Protein AF-A0A2X1PSD1-F1 (afdb_monomer_lite)

Structure (mmCIF, N/CA/C/O backbone):
data_AF-A0A2X1PSD1-F1
#
_entry.id   AF-A0A2X1PSD1-F1
#
loop_
_atom_site.group_PDB
_atom_site.id
_atom_site.type_symbol
_atom_site.label_atom_id
_atom_site.label_alt_id
_atom_site.label_comp_id
_atom_site.label_asym_id
_atom_site.label_entity_id
_atom_site.label_seq_id
_atom_site.pdbx_PDB_ins_code
_atom_site.Cartn_x
_atom_site.Cartn_y
_atom_site.Cartn_z
_atom_site.occupancy
_atom_site.B_iso_or_equiv
_atom_site.auth_seq_id
_atom_site.auth_comp_id
_atom_site.auth_asym_id
_atom_site.auth_atom_id
_atom_site.pdbx_PDB_model_num
ATOM 1 N N . MET A 1 1 ? -0.891 -7.515 -21.976 1.00 60.12 1 MET A N 1
ATOM 2 C CA . MET A 1 1 ? -0.751 -7.200 -23.421 1.00 60.12 1 MET A CA 1
ATOM 3 C C . MET A 1 1 ? -1.057 -5.745 -23.798 1.00 60.12 1 MET A C 1
ATOM 5 O O . MET A 1 1 ? -0.267 -5.164 -24.526 1.00 60.12 1 MET A O 1
ATOM 9 N N . ARG A 1 2 ? -2.145 -5.111 -23.322 1.00 75.88 2 ARG A N 1
ATOM 10 C CA . ARG A 1 2 ? -2.504 -3.728 -23.727 1.00 75.88 2 ARG A CA 1
ATOM 11 C C . ARG A 1 2 ? -1.494 -2.645 -23.308 1.00 75.88 2 ARG A C 1
ATOM 13 O O . ARG A 1 2 ? -1.239 -1.731 -24.077 1.00 75.88 2 ARG A O 1
ATOM 20 N N . GLN A 1 3 ? -0.916 -2.750 -22.111 1.00 70.62 3 GLN A N 1
ATOM 21 C CA . GLN A 1 3 ? 0.026 -1.745 -21.600 1.00 70.62 3 GLN A CA 1
ATOM 22 C C . GLN A 1 3 ? 1.354 -1.734 -22.363 1.00 70.62 3 GLN A C 1
ATOM 24 O O . GLN A 1 3 ? 1.811 -0.663 -22.740 1.00 70.62 3 GLN A O 1
ATOM 29 N N . LEU A 1 4 ? 1.907 -2.912 -22.675 1.00 76.81 4 LEU A N 1
ATOM 30 C CA . LEU A 1 4 ? 3.112 -3.026 -23.500 1.00 76.81 4 LEU A CA 1
ATOM 31 C C . LEU A 1 4 ? 2.896 -2.411 -24.887 1.00 76.81 4 LEU A C 1
ATOM 33 O O . LEU A 1 4 ? 3.707 -1.615 -25.343 1.00 76.81 4 LEU A O 1
ATOM 37 N N . LYS A 1 5 ? 1.756 -2.724 -25.518 1.00 81.06 5 LYS A N 1
ATOM 38 C CA . LYS A 1 5 ? 1.367 -2.129 -26.800 1.00 81.06 5 LYS A CA 1
ATOM 39 C C . LYS A 1 5 ? 1.370 -0.599 -26.703 1.00 81.06 5 LYS A C 1
ATOM 41 O O . LYS A 1 5 ? 2.030 0.054 -27.498 1.00 81.06 5 LYS A O 1
ATOM 46 N N . ASN A 1 6 ? 0.707 -0.032 -25.696 1.00 81.75 6 ASN A N 1
ATOM 47 C CA . ASN A 1 6 ? 0.626 1.420 -25.521 1.00 81.75 6 ASN A CA 1
ATOM 48 C C . ASN A 1 6 ? 1.986 2.079 -25.229 1.00 81.75 6 ASN A C 1
ATOM 50 O O . ASN A 1 6 ? 2.234 3.165 -25.743 1.00 81.75 6 ASN A O 1
ATOM 54 N N . ALA A 1 7 ? 2.861 1.433 -24.451 1.00 81.88 7 ALA A N 1
ATOM 55 C CA . ALA A 1 7 ? 4.213 1.929 -24.186 1.00 81.88 7 ALA A CA 1
ATOM 56 C C . ALA A 1 7 ? 5.049 1.993 -25.476 1.00 81.88 7 ALA A C 1
ATOM 58 O O . ALA A 1 7 ? 5.660 3.01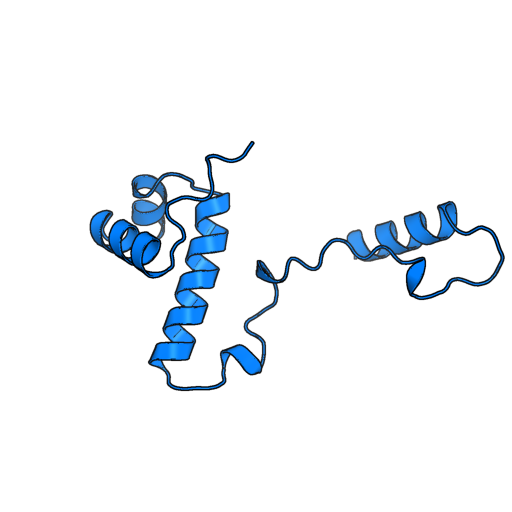8 -25.760 1.00 81.88 7 ALA A O 1
ATOM 59 N N . ILE A 1 8 ? 4.990 0.942 -26.302 1.00 84.38 8 ILE A N 1
ATOM 60 C CA . ILE A 1 8 ? 5.689 0.888 -27.595 1.00 84.38 8 ILE A CA 1
ATOM 61 C C . ILE A 1 8 ? 5.130 1.931 -28.572 1.00 84.38 8 ILE A C 1
ATOM 63 O O . ILE A 1 8 ? 5.903 2.637 -29.212 1.00 84.38 8 ILE A O 1
ATOM 67 N N . TYR A 1 9 ? 3.802 2.078 -28.669 1.00 85.69 9 TYR A N 1
ATOM 68 C CA . TYR A 1 9 ? 3.199 3.108 -29.526 1.00 85.69 9 TYR A CA 1
ATOM 69 C C . TYR A 1 9 ? 3.620 4.515 -29.113 1.00 85.69 9 TYR A C 1
ATOM 71 O O . TYR A 1 9 ? 3.946 5.323 -29.975 1.00 85.69 9 TYR A O 1
ATOM 79 N N . ARG A 1 10 ? 3.635 4.801 -27.808 1.00 82.31 10 ARG A N 1
ATOM 80 C CA . ARG A 1 10 ? 4.033 6.112 -27.295 1.00 82.31 10 ARG A CA 1
ATOM 81 C C . ARG A 1 10 ? 5.494 6.415 -27.621 1.00 82.31 10 ARG A C 1
ATOM 83 O O . ARG A 1 10 ? 5.779 7.502 -28.114 1.00 82.31 10 ARG A O 1
ATOM 90 N N . ALA A 1 11 ? 6.372 5.433 -27.425 1.00 84.06 11 ALA A N 1
ATOM 91 C CA . ALA A 1 11 ? 7.785 5.551 -27.755 1.00 84.06 11 ALA A CA 1
ATOM 92 C C . ALA A 1 11 ? 7.997 5.797 -29.260 1.00 84.06 11 ALA A C 1
ATOM 94 O O . ALA A 1 11 ? 8.720 6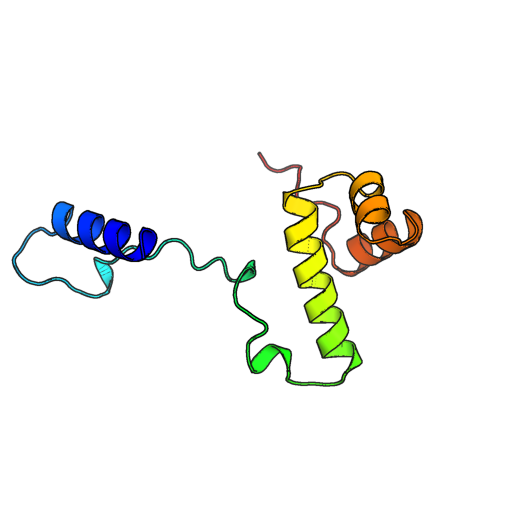.710 -29.628 1.00 84.06 11 ALA A O 1
ATOM 95 N N . LEU A 1 12 ? 7.277 5.079 -30.134 1.00 83.75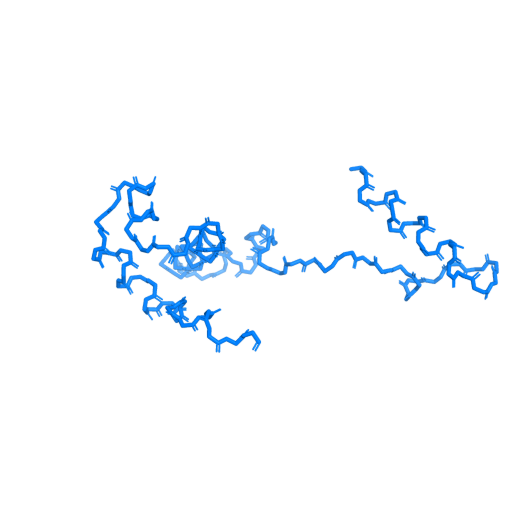 12 LEU A N 1
ATOM 96 C CA . LEU A 1 12 ? 7.316 5.289 -31.590 1.00 83.75 12 LEU A CA 1
ATOM 97 C C . LEU A 1 12 ? 6.817 6.676 -32.020 1.00 83.75 12 LEU A C 1
ATOM 99 O O . LEU A 1 12 ? 7.371 7.259 -32.942 1.00 83.75 12 LEU A O 1
ATOM 103 N N . THR A 1 13 ? 5.777 7.215 -31.377 1.00 83.94 13 THR A N 1
ATOM 104 C CA . THR A 1 13 ? 5.241 8.548 -31.722 1.00 83.94 13 THR A CA 1
ATOM 105 C C . THR A 1 13 ? 6.110 9.710 -31.248 1.00 83.94 13 THR A C 1
ATOM 107 O O . THR A 1 13 ? 5.953 10.816 -31.751 1.00 83.94 13 THR A O 1
ATOM 110 N N . GLN A 1 14 ? 6.971 9.477 -30.256 1.00 80.81 14 GLN A N 1
ATOM 111 C CA . GLN A 1 14 ? 7.859 10.486 -29.668 1.00 80.81 14 GLN A CA 1
ATOM 112 C C . GLN A 1 14 ? 9.309 10.332 -30.145 1.00 80.81 14 GLN A C 1
ATOM 114 O O . GLN A 1 14 ? 10.177 11.079 -29.700 1.00 80.81 14 GLN A O 1
ATOM 119 N N . LEU A 1 15 ? 9.576 9.354 -31.014 1.00 84.31 15 LEU A N 1
ATOM 120 C CA . LEU A 1 15 ? 10.909 9.076 -31.514 1.00 84.31 15 LEU A CA 1
ATOM 121 C C . LEU A 1 15 ? 11.269 10.041 -32.645 1.00 84.31 15 LEU A C 1
ATOM 123 O O . LEU A 1 15 ? 10.739 9.939 -33.750 1.00 84.31 15 LEU A O 1
ATOM 127 N N . ASP A 1 16 ? 12.237 10.916 -32.389 1.00 73.56 16 ASP A N 1
ATOM 128 C CA . ASP A 1 16 ? 12.899 11.696 -33.432 1.00 73.56 16 ASP A CA 1
ATOM 129 C C . ASP A 1 16 ? 14.092 10.898 -33.981 1.00 73.56 16 ASP A C 1
ATOM 131 O O . ASP A 1 16 ? 15.220 11.003 -33.496 1.00 73.56 16 ASP A O 1
ATOM 135 N N . GLY A 1 17 ? 13.834 10.046 -34.978 1.00 79.25 17 GLY A N 1
ATOM 136 C CA . GLY A 1 17 ? 14.857 9.232 -35.639 1.00 79.25 17 GLY A CA 1
ATOM 137 C C . GLY A 1 17 ? 14.379 7.830 -36.017 1.00 79.25 17 GLY A C 1
ATOM 138 O O . GLY A 1 17 ? 13.191 7.525 -35.971 1.00 79.25 17 GLY A O 1
ATOM 139 N N . TYR A 1 18 ? 15.322 6.970 -36.406 1.00 79.81 18 TYR A N 1
ATOM 140 C CA . TYR A 1 18 ? 15.042 5.596 -36.852 1.00 79.81 18 TYR A CA 1
ATOM 141 C C . TYR A 1 18 ? 15.435 4.520 -35.830 1.00 79.81 18 TYR A C 1
ATOM 143 O O . TYR A 1 18 ? 15.136 3.346 -36.036 1.00 79.81 18 TYR A O 1
ATOM 151 N N . GLU A 1 19 ? 16.087 4.902 -34.729 1.00 84.31 19 GLU A N 1
ATOM 152 C CA . GLU A 1 19 ? 16.564 3.973 -33.702 1.00 84.31 19 GLU A CA 1
ATOM 153 C C . GLU A 1 19 ? 15.857 4.209 -32.374 1.00 84.31 19 GLU A C 1
ATOM 155 O O . GLU A 1 19 ? 16.004 5.262 -31.763 1.00 84.31 19 GLU A O 1
ATOM 160 N N . LEU A 1 20 ? 15.124 3.200 -31.906 1.00 83.31 20 LEU A N 1
ATOM 161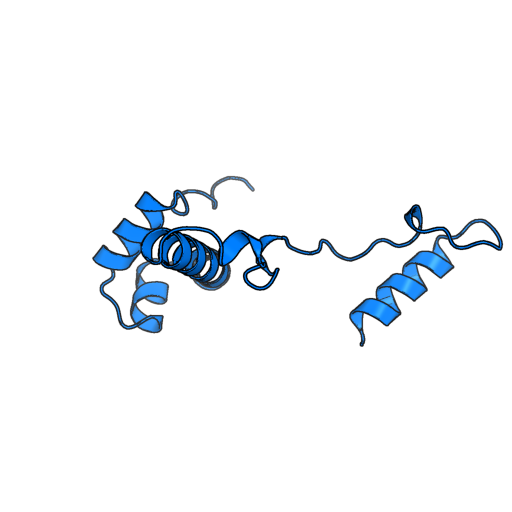 C CA . LEU A 1 20 ? 14.471 3.211 -30.604 1.00 83.31 20 LEU A CA 1
ATOM 162 C C . LEU A 1 20 ? 15.475 2.814 -29.514 1.00 83.31 20 LEU A C 1
ATOM 164 O O . LEU A 1 20 ? 15.965 1.682 -29.514 1.00 83.31 20 LEU A O 1
ATOM 168 N N . ARG A 1 21 ? 15.758 3.705 -28.559 1.00 83.94 21 ARG A N 1
ATOM 169 C CA . ARG A 1 21 ? 16.652 3.411 -27.429 1.00 83.94 21 ARG A CA 1
ATOM 170 C C . ARG A 1 21 ? 15.844 3.109 -26.164 1.00 83.94 21 ARG A C 1
ATOM 172 O O . ARG A 1 21 ? 14.708 3.563 -26.033 1.00 83.94 21 ARG A O 1
ATOM 179 N N . PRO A 1 22 ? 16.426 2.405 -25.174 1.00 80.06 22 PRO A N 1
ATOM 180 C CA . PRO A 1 22 ? 15.736 2.084 -23.921 1.00 80.06 22 PRO A CA 1
ATOM 181 C C . PRO A 1 22 ? 15.159 3.304 -23.189 1.00 80.06 22 PRO A C 1
ATOM 183 O O . PRO A 1 22 ? 14.077 3.224 -22.621 1.00 80.06 22 PRO A O 1
ATOM 186 N N . GLN A 1 23 ? 15.850 4.444 -23.250 1.00 79.38 23 GLN A N 1
ATOM 187 C CA . GLN A 1 23 ? 15.418 5.709 -22.643 1.00 79.38 23 GLN A CA 1
ATOM 188 C C . GLN A 1 23 ? 14.163 6.323 -23.282 1.00 79.38 23 GLN A C 1
ATOM 190 O O . GLN A 1 23 ? 13.496 7.137 -22.651 1.00 79.38 23 GLN A O 1
ATOM 195 N N . ASP A 1 24 ? 13.830 5.922 -24.509 1.00 80.75 24 ASP A N 1
ATOM 196 C CA . ASP A 1 24 ? 12.649 6.403 -25.226 1.00 80.75 24 ASP A CA 1
ATOM 197 C C . ASP A 1 24 ? 11.393 5.584 -24.830 1.00 80.75 24 ASP A C 1
ATOM 199 O O . ASP A 1 24 ? 10.257 5.969 -25.115 1.00 80.75 24 ASP A O 1
ATOM 203 N N . ILE A 1 25 ? 11.574 4.457 -24.124 1.00 82.38 25 ILE A N 1
ATOM 204 C CA . ILE A 1 25 ? 10.491 3.605 -23.625 1.00 82.38 25 ILE A CA 1
ATOM 205 C C . ILE A 1 25 ? 10.105 4.051 -22.215 1.00 82.38 25 ILE A C 1
ATOM 207 O O . ILE A 1 25 ? 10.665 3.612 -21.211 1.00 82.38 25 ILE A O 1
ATOM 211 N N . LEU A 1 26 ? 9.064 4.879 -22.137 1.00 73.88 26 LEU A N 1
ATOM 212 C CA . LEU A 1 26 ? 8.397 5.189 -20.876 1.00 73.88 26 LEU A CA 1
ATOM 213 C C . LEU A 1 26 ? 7.549 3.995 -20.441 1.00 73.88 26 LEU A C 1
ATOM 215 O O . LEU A 1 26 ? 6.361 3.885 -20.771 1.00 73.88 26 LEU A O 1
ATOM 219 N N . LEU A 1 27 ? 8.173 3.081 -19.705 1.00 74.31 27 LEU A N 1
ATOM 220 C CA . LEU A 1 27 ? 7.435 2.075 -18.963 1.00 74.31 27 LEU A CA 1
ATOM 221 C C . LEU A 1 27 ? 6.537 2.811 -17.957 1.00 74.31 27 LEU A C 1
ATOM 223 O O . LEU A 1 27 ? 7.007 3.747 -17.309 1.00 74.31 27 LEU A O 1
ATOM 227 N N . PRO A 1 28 ? 5.242 2.452 -17.849 1.00 67.94 28 PRO A N 1
ATOM 228 C CA . PRO A 1 28 ? 4.428 2.960 -16.753 1.00 67.94 28 PRO A CA 1
ATOM 229 C C . PRO A 1 28 ? 5.177 2.665 -15.460 1.00 67.94 28 PRO A C 1
ATOM 231 O O . PRO A 1 28 ? 5.767 1.583 -15.381 1.00 67.94 28 PRO A 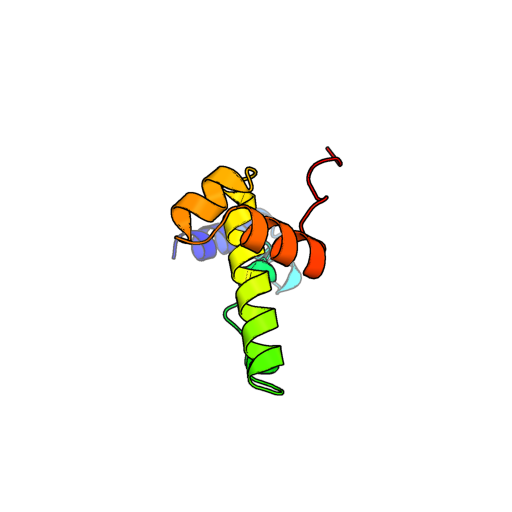O 1
ATOM 234 N N . ASP A 1 29 ? 5.164 3.613 -14.513 1.00 59.41 29 ASP A N 1
ATOM 235 C CA . ASP A 1 29 ? 5.803 3.442 -13.212 1.00 59.41 29 ASP A CA 1
ATOM 236 C C . ASP A 1 29 ? 5.506 2.030 -12.750 1.00 59.41 29 ASP A C 1
ATOM 238 O O . ASP A 1 29 ? 4.349 1.648 -12.528 1.00 59.41 29 ASP A O 1
ATOM 242 N N . TYR A 1 30 ? 6.559 1.218 -12.746 1.00 52.69 30 TYR A N 1
ATOM 243 C CA . TYR A 1 30 ? 6.510 -0.095 -12.162 1.00 52.69 30 TYR A CA 1
ATOM 244 C C . TYR A 1 30 ? 6.357 0.236 -10.694 1.00 52.69 30 TYR A C 1
ATOM 246 O O . TYR A 1 30 ? 7.339 0.538 -10.022 1.00 52.69 30 TYR A O 1
ATOM 254 N N . ASP A 1 31 ? 5.102 0.384 -10.263 1.00 49.25 31 ASP A N 1
ATOM 255 C CA . ASP A 1 31 ? 4.738 0.767 -8.916 1.00 49.25 31 ASP A CA 1
ATOM 256 C C . ASP A 1 31 ? 5.486 -0.269 -8.084 1.00 49.25 31 ASP A C 1
ATOM 258 O O . ASP A 1 31 ? 5.121 -1.446 -8.096 1.00 49.25 31 ASP A O 1
ATOM 262 N N . ALA A 1 32 ? 6.595 0.122 -7.449 1.00 48.78 32 ALA A N 1
ATOM 263 C CA . ALA A 1 32 ? 7.422 -0.798 -6.674 1.00 48.78 32 ALA A CA 1
ATOM 264 C C . ALA A 1 32 ? 6.571 -1.467 -5.572 1.00 48.78 32 ALA A C 1
ATOM 266 O O . ALA A 1 32 ? 6.889 -2.535 -5.069 1.00 48.78 32 ALA A O 1
ATOM 267 N N . ALA A 1 33 ? 5.422 -0.852 -5.265 1.00 49.38 33 ALA A N 1
ATOM 268 C CA . ALA A 1 33 ? 4.344 -1.360 -4.433 1.00 49.38 33 ALA A CA 1
ATOM 269 C C . ALA A 1 33 ? 3.562 -2.563 -5.014 1.00 49.38 33 ALA A C 1
ATOM 271 O O . ALA A 1 33 ? 2.888 -3.255 -4.260 1.00 49.38 33 ALA A O 1
ATOM 272 N N . THR A 1 34 ? 3.603 -2.804 -6.326 1.00 47.75 34 THR A N 1
ATOM 273 C CA . THR A 1 34 ? 2.958 -3.936 -7.026 1.00 47.75 34 THR A CA 1
ATOM 274 C C . THR A 1 34 ? 3.927 -5.042 -7.429 1.00 47.75 34 THR A C 1
ATOM 276 O O . THR A 1 34 ? 3.491 -6.073 -7.944 1.00 47.75 34 THR A O 1
ATOM 279 N N . VAL A 1 35 ? 5.225 -4.862 -7.173 1.00 48.44 35 VAL A N 1
ATOM 280 C CA . VAL A 1 35 ? 6.215 -5.917 -7.380 1.00 48.44 35 VAL A CA 1
ATOM 281 C C . VAL A 1 35 ? 5.915 -7.013 -6.381 1.00 48.44 35 VAL A C 1
ATOM 283 O O . VAL A 1 35 ? 6.004 -6.820 -5.168 1.00 48.44 35 VAL A O 1
ATOM 286 N N . ALA A 1 36 ? 5.480 -8.144 -6.934 1.00 50.50 36 ALA A N 1
ATOM 287 C CA . ALA A 1 36 ? 5.484 -9.437 -6.288 1.00 50.50 36 ALA A CA 1
ATOM 288 C C . ALA A 1 36 ? 6.697 -9.512 -5.370 1.00 50.50 36 ALA A C 1
ATOM 290 O O . ALA A 1 36 ? 7.798 -9.310 -5.868 1.00 50.50 36 ALA A O 1
ATOM 291 N N . VAL A 1 37 ? 6.445 -9.714 -4.071 1.00 51.88 37 VAL A N 1
ATOM 292 C CA . VAL A 1 37 ? 7.369 -10.222 -3.047 1.00 51.88 37 VAL A CA 1
ATOM 293 C C . VAL A 1 37 ? 8.640 -10.742 -3.725 1.00 51.88 37 VAL A C 1
ATOM 295 O O . VAL A 1 37 ? 8.671 -11.890 -4.161 1.00 51.88 37 VAL A O 1
ATOM 298 N N . GLY A 1 38 ? 9.609 -9.851 -3.966 1.00 52.47 38 GLY A N 1
ATOM 299 C CA . GLY A 1 38 ? 10.819 -10.202 -4.708 1.00 52.47 38 GLY A CA 1
ATOM 300 C C . GLY A 1 38 ? 11.600 -11.227 -3.900 1.00 52.47 38 GLY A C 1
ATOM 301 O O . GLY A 1 38 ? 11.286 -11.443 -2.730 1.00 52.47 38 GLY A O 1
ATOM 302 N N . GLU A 1 39 ? 12.626 -11.845 -4.471 1.00 54.88 39 GLU A N 1
ATOM 303 C CA . GLU A 1 39 ? 13.508 -12.736 -3.701 1.00 54.88 39 GLU A CA 1
ATOM 304 C C . GLU A 1 39 ? 14.017 -12.052 -2.406 1.00 54.88 39 GLU A C 1
ATOM 306 O O . GLU A 1 39 ? 14.031 -12.681 -1.351 1.00 54.88 39 GLU A O 1
ATOM 311 N N . ASP A 1 40 ? 14.213 -10.726 -2.424 1.00 58.38 40 ASP A N 1
ATOM 312 C CA . ASP A 1 40 ? 14.537 -9.878 -1.259 1.00 58.38 40 ASP A CA 1
ATOM 313 C C . ASP A 1 40 ? 13.461 -9.835 -0.152 1.00 58.38 40 ASP A C 1
ATOM 315 O O . ASP A 1 40 ? 13.723 -9.464 0.993 1.00 58.38 40 ASP A O 1
ATOM 319 N N . ALA A 1 41 ? 12.202 -10.135 -0.475 1.00 59.53 41 ALA A N 1
ATOM 320 C CA . ALA A 1 41 ? 11.102 -10.204 0.485 1.00 59.53 41 ALA A CA 1
ATOM 321 C C . ALA A 1 41 ? 10.936 -11.605 1.091 1.00 59.53 41 ALA A C 1
ATOM 323 O O . ALA A 1 41 ? 10.171 -11.749 2.042 1.00 59.53 41 ALA A O 1
ATOM 324 N N . MET A 1 42 ? 11.652 -12.603 0.561 1.00 64.50 42 MET A N 1
ATOM 325 C CA . MET A 1 42 ? 11.805 -13.943 1.142 1.00 64.50 42 MET A CA 1
ATOM 326 C C . MET A 1 42 ? 13.089 -14.068 1.976 1.00 64.50 42 MET A C 1
ATOM 328 O O . MET A 1 42 ? 13.355 -15.125 2.545 1.00 64.50 42 MET A O 1
ATOM 332 N N . GLU A 1 43 ? 13.877 -12.998 2.061 1.00 67.75 43 GLU A N 1
ATOM 333 C CA . GLU A 1 43 ? 15.107 -12.943 2.838 1.00 67.75 43 GLU A CA 1
ATOM 334 C C . GLU A 1 43 ? 14.818 -12.497 4.282 1.00 67.75 43 GLU A C 1
ATOM 336 O O . GLU A 1 43 ? 14.149 -11.484 4.511 1.00 67.75 43 GLU A O 1
ATOM 341 N N . GLY A 1 44 ? 15.323 -13.259 5.258 1.00 74.94 44 GLY A N 1
ATOM 342 C CA . GLY A 1 44 ? 15.184 -12.968 6.689 1.00 74.94 44 GLY A CA 1
ATOM 343 C C . GLY A 1 44 ? 14.337 -13.978 7.467 1.00 74.94 44 GLY A C 1
ATOM 344 O O . GLY A 1 44 ? 14.067 -15.093 7.017 1.00 74.94 44 GLY A O 1
ATOM 345 N N . SER A 1 45 ? 13.949 -13.600 8.685 1.00 84.12 45 SER A N 1
ATOM 346 C CA . SER A 1 45 ? 13.088 -14.416 9.551 1.00 84.12 45 SER A CA 1
ATOM 347 C C . SER A 1 45 ? 11.646 -14.446 9.035 1.00 84.12 45 SER A C 1
ATOM 349 O O . SER A 1 45 ? 11.172 -13.490 8.420 1.00 84.12 45 SER A O 1
ATOM 351 N N . LEU A 1 46 ? 10.895 -15.507 9.358 1.00 79.75 46 LEU A N 1
ATOM 352 C CA . LEU A 1 46 ? 9.470 -15.624 9.019 1.00 79.75 46 LEU A CA 1
ATOM 353 C C . LEU A 1 46 ? 8.662 -14.395 9.469 1.00 79.75 46 LEU A C 1
ATOM 355 O O . LEU A 1 46 ? 7.744 -13.967 8.771 1.00 79.75 46 LEU A O 1
ATOM 359 N N . ASP A 1 47 ? 9.024 -13.814 10.611 1.00 80.44 47 ASP A N 1
ATOM 360 C CA . ASP A 1 47 ? 8.378 -12.618 11.155 1.00 80.44 47 ASP A CA 1
ATOM 361 C C . ASP A 1 47 ? 8.633 -11.366 10.294 1.00 80.44 47 ASP A C 1
ATOM 363 O O . ASP A 1 47 ? 7.727 -10.571 10.037 1.00 80.44 47 ASP A O 1
ATOM 367 N N . GLU A 1 48 ? 9.844 -11.233 9.749 1.00 79.06 48 GLU A N 1
ATOM 368 C CA . GLU A 1 48 ? 10.225 -10.128 8.862 1.00 79.06 48 GLU A CA 1
ATOM 369 C C . GLU A 1 48 ? 9.526 -10.247 7.505 1.00 79.06 48 GLU A C 1
ATOM 371 O O . GLU A 1 48 ? 8.985 -9.263 6.992 1.00 79.06 48 GLU A O 1
ATOM 376 N N . ILE A 1 49 ? 9.470 -11.463 6.957 1.00 81.38 49 ILE A N 1
ATOM 377 C CA . ILE A 1 49 ? 8.753 -11.780 5.715 1.00 81.38 49 ILE A CA 1
ATOM 378 C C . ILE A 1 49 ? 7.260 -11.468 5.882 1.00 81.38 49 ILE A C 1
ATOM 380 O O . ILE A 1 49 ? 6.659 -10.773 5.057 1.00 81.38 49 ILE A O 1
ATOM 384 N N . THR A 1 50 ? 6.664 -11.924 6.988 1.00 82.31 50 THR A N 1
ATOM 385 C CA . THR A 1 50 ? 5.244 -11.700 7.288 1.00 82.31 50 THR A CA 1
ATOM 386 C C . THR A 1 50 ? 4.954 -10.212 7.463 1.00 82.31 50 THR A C 1
ATOM 388 O O . THR A 1 50 ? 4.021 -9.699 6.851 1.00 82.31 50 THR A O 1
ATOM 391 N N . SER A 1 51 ? 5.795 -9.483 8.198 1.00 82.00 51 SER A N 1
ATOM 392 C CA . SER A 1 51 ? 5.651 -8.036 8.399 1.00 82.00 51 SER A CA 1
ATOM 393 C C . SER A 1 51 ? 5.721 -7.245 7.089 1.00 82.00 51 SER A C 1
ATOM 395 O O . SER A 1 51 ? 4.922 -6.332 6.860 1.00 82.00 51 SER A O 1
ATOM 397 N N . ARG A 1 52 ? 6.643 -7.602 6.183 1.00 78.88 52 ARG A N 1
ATOM 398 C CA . ARG A 1 52 ? 6.747 -6.980 4.850 1.00 78.88 52 ARG A CA 1
ATOM 399 C C . ARG A 1 52 ? 5.508 -7.262 4.003 1.00 78.88 52 ARG A C 1
ATOM 401 O O . ARG A 1 52 ? 4.976 -6.345 3.369 1.00 78.88 52 ARG A O 1
ATOM 408 N N . PHE A 1 53 ? 5.027 -8.503 4.020 1.00 80.62 53 PHE A N 1
ATOM 409 C CA . PHE A 1 53 ? 3.823 -8.896 3.295 1.00 80.62 53 PHE A CA 1
ATOM 410 C C . PHE A 1 53 ? 2.582 -8.170 3.823 1.00 80.62 53 PHE A C 1
ATOM 412 O O . PHE A 1 53 ? 1.840 -7.563 3.049 1.00 80.62 53 PHE A O 1
ATOM 419 N N . GLU A 1 54 ? 2.388 -8.150 5.142 1.00 83.38 54 GLU A N 1
ATOM 420 C CA . GLU A 1 54 ? 1.284 -7.440 5.785 1.00 83.38 54 GLU A CA 1
ATOM 421 C C . GLU A 1 54 ? 1.298 -5.947 5.453 1.00 83.38 54 GLU A C 1
ATOM 423 O O . GLU A 1 54 ? 0.265 -5.386 5.079 1.00 83.38 54 GLU A O 1
ATOM 428 N N . ARG A 1 55 ? 2.470 -5.304 5.507 1.00 82.88 55 ARG A N 1
ATOM 429 C CA . ARG A 1 55 ? 2.631 -3.898 5.124 1.00 82.88 55 ARG A CA 1
ATOM 430 C C . ARG A 1 55 ? 2.239 -3.646 3.669 1.00 82.88 55 ARG A C 1
ATOM 432 O O . ARG A 1 55 ? 1.552 -2.658 3.394 1.00 82.88 55 ARG A O 1
ATOM 439 N N . SER A 1 56 ? 2.644 -4.516 2.745 1.00 78.44 56 SER A N 1
ATOM 440 C CA . SER A 1 56 ? 2.298 -4.399 1.323 1.00 78.44 56 SER A CA 1
ATOM 441 C C . SER A 1 56 ? 0.786 -4.536 1.099 1.00 78.44 56 SER A C 1
ATOM 443 O O . SER A 1 56 ? 0.152 -3.649 0.516 1.00 78.44 56 SER A O 1
ATOM 445 N N . VAL A 1 57 ? 0.175 -5.574 1.681 1.00 82.19 57 VAL A N 1
ATOM 446 C CA . VAL A 1 57 ? -1.274 -5.821 1.612 1.00 82.19 57 VAL A CA 1
ATOM 447 C C . VAL A 1 57 ? -2.062 -4.645 2.187 1.00 82.19 57 VAL A C 1
ATOM 449 O O . VAL A 1 57 ? -3.012 -4.165 1.562 1.00 82.19 57 VAL A O 1
ATOM 452 N N . LEU A 1 58 ? -1.663 -4.133 3.354 1.00 81.75 58 LEU A N 1
ATOM 453 C CA . LEU A 1 58 ? -2.316 -2.984 3.977 1.00 81.75 58 LEU A CA 1
ATOM 454 C C . LEU A 1 58 ? -2.170 -1.722 3.128 1.00 81.75 58 LEU A C 1
ATOM 456 O O . LEU A 1 58 ? -3.152 -1.005 2.957 1.00 81.75 58 LEU A O 1
ATOM 460 N N . THR A 1 59 ? -0.998 -1.474 2.542 1.00 80.19 59 THR A N 1
ATOM 461 C CA . THR A 1 59 ? -0.763 -0.316 1.665 1.00 80.19 59 THR A CA 1
ATOM 462 C C . THR A 1 59 ? -1.687 -0.348 0.447 1.00 80.19 59 THR A C 1
ATOM 464 O O . THR A 1 59 ? -2.356 0.642 0.140 1.00 80.19 59 THR A O 1
ATOM 467 N N . GLN A 1 60 ? -1.788 -1.499 -0.222 1.00 77.94 60 GLN A N 1
ATOM 468 C CA . GLN A 1 60 ? -2.634 -1.661 -1.402 1.00 77.94 60 GLN A CA 1
ATOM 469 C C . GLN A 1 60 ? -4.125 -1.561 -1.060 1.00 77.94 60 GLN A C 1
ATOM 471 O O . GLN A 1 60 ? -4.898 -0.915 -1.774 1.00 77.94 60 GLN A O 1
ATOM 476 N N . LEU A 1 61 ? -4.553 -2.180 0.040 1.00 79.25 61 LEU A N 1
ATOM 477 C CA . LEU A 1 61 ? -5.949 -2.130 0.457 1.00 79.25 61 LEU A CA 1
ATOM 478 C C . LEU A 1 61 ? -6.351 -0.745 0.971 1.00 79.25 61 LEU A C 1
ATOM 480 O O . LEU A 1 61 ? -7.487 -0.334 0.742 1.00 79.25 61 LEU A O 1
ATOM 484 N N . TYR A 1 62 ? -5.441 -0.005 1.603 1.00 77.44 62 TYR A N 1
ATOM 485 C CA . TYR A 1 62 ? -5.714 1.343 2.097 1.00 77.44 62 TYR A CA 1
ATOM 486 C C . TYR A 1 62 ? -5.953 2.346 0.960 1.00 77.44 62 TYR A C 1
ATOM 488 O O . TYR A 1 62 ? -6.843 3.187 1.086 1.00 77.44 62 TYR A O 1
ATOM 496 N N . ARG A 1 63 ? -5.272 2.198 -0.193 1.00 74.56 63 ARG A N 1
ATOM 497 C CA . ARG A 1 63 ? -5.552 2.990 -1.414 1.00 74.56 63 ARG A CA 1
ATOM 498 C C . ARG A 1 63 ? -7.020 2.873 -1.855 1.00 74.56 63 ARG A C 1
ATOM 500 O O . ARG A 1 63 ? -7.631 3.860 -2.247 1.00 74.56 63 ARG A O 1
ATOM 507 N N . ASN A 1 64 ? -7.598 1.676 -1.746 1.00 74.31 64 ASN A N 1
ATOM 508 C CA . ASN A 1 64 ? -8.981 1.397 -2.152 1.00 74.31 64 ASN A CA 1
ATOM 509 C C . ASN A 1 64 ? -10.008 1.620 -1.020 1.00 74.31 64 ASN A C 1
ATOM 511 O O . ASN A 1 64 ? -11.193 1.831 -1.284 1.00 74.31 64 ASN A O 1
ATOM 515 N N . TYR A 1 65 ? -9.579 1.556 0.246 1.00 77.06 65 TYR A N 1
ATOM 516 C CA . TYR A 1 65 ? -10.433 1.656 1.435 1.00 77.06 65 TYR A CA 1
ATOM 517 C C . TYR A 1 65 ? -9.780 2.557 2.494 1.00 77.06 65 TYR A C 1
ATOM 519 O O . TYR A 1 65 ? -9.249 2.050 3.483 1.00 77.06 65 TYR A O 1
ATOM 527 N N . PRO A 1 66 ? -9.904 3.892 2.372 1.00 74.69 66 PRO A N 1
ATOM 528 C CA . PRO A 1 66 ? -9.246 4.849 3.271 1.00 74.69 66 PRO A CA 1
ATOM 529 C C . PRO A 1 66 ? -9.815 4.856 4.703 1.00 74.69 66 PRO A C 1
ATOM 531 O O . PRO A 1 66 ? -9.382 5.627 5.549 1.00 74.69 66 PRO A O 1
ATOM 534 N N . SER A 1 67 ? -10.821 4.026 4.994 1.00 81.50 67 SER A N 1
ATOM 535 C CA . SER A 1 67 ? -11.402 3.894 6.328 1.00 81.50 67 SER A CA 1
ATOM 536 C C . SER A 1 67 ? -10.927 2.604 6.982 1.00 81.50 67 SER A C 1
ATOM 538 O O . SER A 1 67 ? -11.277 1.513 6.525 1.00 81.50 67 SER A O 1
ATOM 540 N N . THR A 1 68 ? -10.254 2.734 8.128 1.00 81.06 68 THR A N 1
ATOM 541 C CA . THR A 1 68 ? -9.841 1.629 9.010 1.00 81.06 68 THR A CA 1
ATOM 542 C C . THR A 1 68 ? -10.993 0.667 9.297 1.00 81.06 68 THR A C 1
ATOM 544 O O . THR A 1 68 ? -10.817 -0.548 9.292 1.00 81.06 68 THR A O 1
ATOM 547 N N . ARG A 1 69 ? -12.213 1.194 9.473 1.00 82.81 69 ARG A N 1
ATOM 548 C CA . ARG A 1 69 ? -13.411 0.389 9.745 1.00 82.81 69 ARG A CA 1
ATOM 549 C C . ARG A 1 69 ? -13.849 -0.443 8.536 1.00 82.81 69 ARG A C 1
ATOM 551 O O . ARG A 1 69 ? -14.249 -1.592 8.704 1.00 82.81 69 ARG A O 1
ATOM 558 N N . LYS A 1 70 ? -13.782 0.120 7.321 1.00 82.81 70 LYS A N 1
ATOM 559 C CA . LYS A 1 70 ? -14.111 -0.605 6.076 1.00 82.81 70 LYS A CA 1
ATOM 560 C C . LYS A 1 70 ? -13.051 -1.660 5.757 1.00 82.81 70 LYS A C 1
ATOM 562 O O . LYS A 1 70 ? -13.405 -2.771 5.375 1.00 82.81 70 LYS A O 1
ATOM 567 N N . LEU A 1 71 ? -11.782 -1.320 5.968 1.00 83.88 71 LEU A N 1
ATOM 568 C CA . LEU A 1 71 ? -10.651 -2.223 5.787 1.00 83.88 71 LEU A CA 1
ATOM 569 C C . LEU A 1 71 ? -10.728 -3.424 6.744 1.00 83.88 71 LEU A C 1
ATOM 571 O O . LEU A 1 71 ? -10.657 -4.567 6.303 1.00 83.88 71 LEU A O 1
ATOM 575 N N . ALA A 1 72 ? -10.988 -3.174 8.029 1.00 84.94 72 ALA A N 1
ATOM 576 C CA . ALA A 1 72 ? -11.140 -4.208 9.050 1.00 84.94 72 ALA A CA 1
ATOM 577 C C . ALA A 1 72 ? -12.306 -5.167 8.766 1.00 84.94 72 ALA A C 1
ATOM 579 O O . ALA A 1 72 ? -12.130 -6.382 8.809 1.00 84.94 72 ALA A O 1
ATOM 580 N N . LYS A 1 73 ? -13.474 -4.636 8.368 1.00 85.56 73 LYS A N 1
ATOM 581 C CA . LYS A 1 73 ? -14.629 -5.463 7.981 1.00 85.56 73 LYS A CA 1
ATOM 582 C C . LYS A 1 73 ? -14.313 -6.384 6.797 1.00 85.56 73 LYS A C 1
ATOM 584 O O . LYS A 1 73 ? -14.831 -7.492 6.744 1.00 85.56 73 LYS A O 1
ATOM 589 N N . ARG A 1 74 ? -13.481 -5.931 5.855 1.00 83.12 74 ARG A N 1
ATOM 590 C CA . ARG A 1 74 ? -13.083 -6.722 4.684 1.00 83.12 74 ARG A CA 1
ATOM 591 C C . ARG A 1 74 ? -12.049 -7.793 5.024 1.00 83.12 74 ARG A C 1
ATOM 593 O O . ARG A 1 74 ? -12.124 -8.887 4.484 1.00 83.12 74 ARG A O 1
ATOM 600 N N . LEU A 1 75 ? -11.103 -7.467 5.899 1.00 83.94 75 LEU A N 1
ATOM 601 C CA . LEU A 1 75 ? -10.053 -8.385 6.342 1.00 83.94 75 LEU A CA 1
ATOM 602 C C . LEU A 1 75 ? -10.518 -9.356 7.443 1.00 83.94 75 LEU A C 1
ATOM 604 O O . LEU A 1 75 ? -9.756 -10.231 7.830 1.00 83.94 75 LEU A O 1
ATOM 608 N N . GLY A 1 76 ? -11.744 -9.213 7.960 1.00 84.19 76 GLY A N 1
ATOM 609 C CA . GLY A 1 76 ? -12.286 -10.094 9.002 1.00 84.19 76 GLY A CA 1
ATOM 610 C C . GLY A 1 76 ? -11.623 -9.927 10.374 1.00 84.19 76 GLY A C 1
ATOM 611 O O . GLY A 1 76 ? -11.749 -10.797 11.228 1.00 84.19 76 GLY A O 1
ATOM 612 N N . VAL A 1 77 ? -10.925 -8.814 10.598 1.00 85.81 77 VAL A N 1
ATOM 613 C CA . VAL A 1 77 ? -10.187 -8.514 11.835 1.00 85.81 77 VAL A CA 1
ATOM 614 C C . VAL A 1 77 ? -10.773 -7.302 12.549 1.00 85.81 77 VAL A C 1
ATOM 616 O O . VAL A 1 77 ? -11.557 -6.534 11.985 1.00 85.81 77 VAL A O 1
ATOM 619 N N . SER A 1 78 ? -10.408 -7.113 13.818 1.00 87.31 78 SER A N 1
ATOM 620 C CA . SER A 1 78 ? -10.903 -5.984 14.601 1.00 87.31 78 SER A CA 1
ATOM 621 C C . SER A 1 78 ? -10.384 -4.647 14.057 1.00 87.31 78 SER A C 1
ATOM 623 O O . SER A 1 78 ? -9.261 -4.517 13.561 1.00 87.31 78 SER A O 1
ATOM 625 N N . HIS A 1 79 ? -11.220 -3.614 14.168 1.00 82.25 79 HIS A N 1
ATOM 626 C CA . HIS A 1 79 ? -10.862 -2.258 13.749 1.00 82.25 79 HIS A CA 1
ATOM 627 C C . HIS A 1 79 ? -9.657 -1.708 14.527 1.00 82.25 79 HIS A C 1
ATOM 629 O O . HIS A 1 79 ? -8.860 -0.964 13.962 1.00 82.25 79 HIS A O 1
ATOM 635 N N . THR A 1 80 ? -9.504 -2.104 15.793 1.00 88.06 80 TH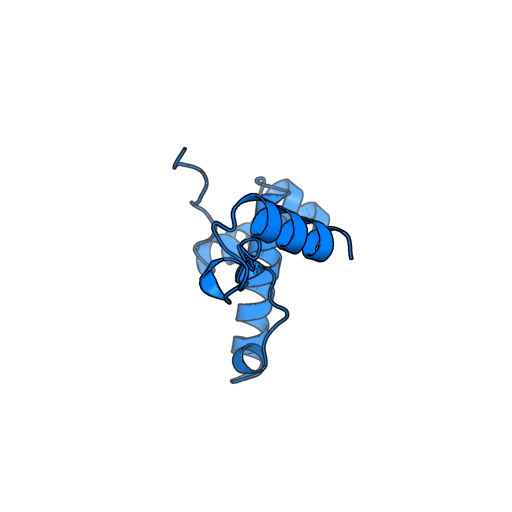R A N 1
ATOM 636 C CA . THR A 1 80 ? -8.356 -1.752 16.633 1.00 88.06 80 THR A CA 1
ATOM 637 C C . THR A 1 80 ? -7.079 -2.463 16.193 1.00 88.06 80 THR A C 1
ATOM 639 O O . THR A 1 80 ? -6.035 -1.820 16.144 1.00 88.06 80 THR A O 1
ATOM 642 N N . ALA A 1 81 ? -7.146 -3.736 15.786 1.00 84.94 81 ALA A N 1
ATOM 643 C CA . ALA A 1 81 ? -5.980 -4.454 15.267 1.00 84.94 81 ALA A CA 1
ATOM 644 C C . ALA A 1 81 ? -5.444 -3.806 13.984 1.00 84.94 81 ALA A C 1
ATOM 646 O O . ALA A 1 81 ? -4.249 -3.550 13.876 1.00 84.94 81 ALA A O 1
ATOM 647 N N . ILE A 1 82 ? -6.327 -3.456 13.042 1.00 85.31 82 ILE A N 1
ATOM 648 C CA . ILE A 1 82 ? -5.920 -2.751 11.817 1.00 85.31 82 ILE A CA 1
ATOM 649 C C . ILE A 1 82 ? -5.411 -1.341 12.120 1.00 85.31 82 ILE A C 1
ATOM 651 O O . ILE A 1 82 ? -4.442 -0.908 11.507 1.00 85.31 82 ILE A O 1
ATOM 655 N N . ALA A 1 83 ? -6.014 -0.625 13.075 1.00 83.69 83 ALA A N 1
ATOM 656 C CA . ALA A 1 83 ? -5.515 0.685 13.493 1.00 83.69 83 ALA A CA 1
ATOM 657 C C . ALA A 1 83 ? -4.084 0.605 14.047 1.00 83.69 83 ALA A C 1
ATOM 659 O O . ALA A 1 83 ? -3.259 1.457 13.718 1.00 83.69 83 ALA A O 1
ATOM 660 N N . ASN A 1 84 ? -3.789 -0.420 14.850 1.00 85.75 84 ASN A N 1
ATOM 661 C CA . ASN A 1 84 ? -2.459 -0.640 15.408 1.00 85.75 84 ASN A CA 1
ATOM 662 C C . ASN A 1 84 ? -1.456 -1.021 14.314 1.00 85.75 84 ASN A C 1
ATOM 664 O O . ASN A 1 84 ? -0.441 -0.344 14.197 1.00 85.75 84 ASN A O 1
ATOM 668 N N . LYS A 1 85 ? -1.790 -1.979 13.437 1.00 85.00 85 LYS A N 1
ATOM 669 C CA . LYS A 1 85 ? -0.924 -2.364 12.307 1.00 85.00 85 LYS A CA 1
ATOM 670 C C . LYS A 1 85 ? -0.645 -1.194 11.354 1.00 85.00 85 LYS A C 1
ATOM 672 O O . LYS A 1 85 ? 0.483 -0.980 10.932 1.00 85.00 85 LYS A O 1
ATOM 677 N N . LEU A 1 86 ? -1.648 -0.365 11.047 1.00 82.88 86 LEU A N 1
ATOM 678 C CA . LEU A 1 86 ? -1.447 0.831 10.216 1.00 82.88 86 LEU A CA 1
ATOM 679 C C . LEU A 1 86 ? -0.526 1.869 10.876 1.00 82.88 86 LEU A C 1
ATOM 681 O O . LEU A 1 86 ? 0.187 2.576 10.166 1.00 82.88 86 LEU A O 1
ATOM 685 N N . ARG A 1 87 ? -0.545 1.989 12.210 1.00 82.44 87 ARG A N 1
ATOM 686 C CA . ARG A 1 87 ? 0.366 2.875 12.953 1.00 82.44 87 ARG A CA 1
ATOM 687 C C . ARG A 1 87 ? 1.782 2.317 12.994 1.00 82.44 87 ARG A C 1
ATOM 689 O O . ARG A 1 87 ? 2.712 3.061 12.715 1.00 82.44 87 ARG A O 1
ATOM 696 N N . GLU A 1 88 ? 1.917 1.031 13.289 1.00 82.94 88 GLU A N 1
ATOM 697 C CA . GLU A 1 88 ? 3.188 0.306 13.338 1.00 82.94 88 GLU A CA 1
ATOM 698 C C . GLU A 1 88 ? 3.947 0.398 12.010 1.00 82.94 88 GLU A C 1
ATOM 700 O O . GLU A 1 88 ? 5.136 0.696 11.986 1.00 82.94 88 GLU A O 1
ATOM 705 N N . TYR A 1 89 ? 3.236 0.274 10.887 1.00 79.94 89 TYR A N 1
ATOM 706 C CA . TYR A 1 89 ? 3.836 0.393 9.557 1.00 79.94 89 TYR A CA 1
ATOM 707 C C . TYR A 1 89 ? 3.926 1.830 9.011 1.00 79.94 89 TYR A C 1
ATOM 709 O O . TYR A 1 89 ? 4.335 2.022 7.862 1.00 79.94 89 TYR A O 1
ATOM 717 N N . GLY A 1 90 ? 3.534 2.846 9.791 1.00 74.50 90 GLY A N 1
ATOM 718 C CA . GLY A 1 90 ? 3.584 4.257 9.383 1.00 74.50 90 GLY A CA 1
ATOM 719 C C . GLY A 1 90 ? 2.629 4.628 8.236 1.00 74.50 90 GLY A C 1
ATOM 720 O O . GLY A 1 90 ? 2.837 5.621 7.544 1.00 74.50 90 GLY A O 1
ATOM 721 N N . LEU A 1 91 ? 1.578 3.837 8.009 1.00 71.12 91 LEU A N 1
ATOM 722 C CA . LEU A 1 91 ? 0.621 4.006 6.905 1.00 71.12 91 LEU A CA 1
ATOM 723 C C . LEU A 1 91 ? -0.556 4.939 7.259 1.00 71.12 91 LEU A C 1
ATOM 725 O O . LEU A 1 91 ? -1.417 5.202 6.422 1.00 71.12 91 LEU A O 1
ATOM 729 N N . SER A 1 92 ? -0.610 5.451 8.491 1.00 60.47 92 SER A N 1
ATOM 730 C CA . SER A 1 92 ? -1.761 6.174 9.051 1.00 60.47 92 SER A CA 1
ATOM 731 C C . SER A 1 92 ? -1.926 7.634 8.594 1.00 60.47 92 SER A C 1
ATOM 733 O O . SER A 1 92 ? -2.948 8.235 8.916 1.00 60.47 92 SER A O 1
ATOM 735 N N . GLN A 1 93 ? -0.972 8.213 7.854 1.00 55.09 93 GLN A N 1
ATOM 736 C CA . GLN A 1 93 ? -0.911 9.670 7.617 1.00 55.09 93 GLN A CA 1
ATOM 737 C C . GLN A 1 93 ? -0.832 10.113 6.144 1.00 55.09 93 GLN A C 1
ATOM 739 O O . GLN A 1 93 ? -0.862 11.306 5.871 1.00 55.09 93 GLN A O 1
ATOM 744 N N . LYS A 1 94 ? -0.801 9.211 5.155 1.00 51.41 94 LYS A N 1
ATOM 745 C CA . LYS A 1 94 ? -0.517 9.603 3.754 1.00 51.41 94 LYS A CA 1
ATOM 746 C C . LYS A 1 94 ? -1.696 10.185 2.948 1.00 51.41 94 LYS A C 1
ATOM 748 O O . LYS A 1 94 ? -1.724 10.063 1.729 1.00 51.41 94 LYS A O 1
ATOM 753 N N . LYS A 1 95 ? -2.681 10.802 3.609 1.00 47.38 95 LYS A N 1
ATOM 754 C CA . LYS A 1 95 ? -3.776 11.530 2.941 1.00 47.38 95 LYS A CA 1
ATOM 755 C C . LYS A 1 95 ? -3.969 12.927 3.534 1.00 47.38 95 LYS A C 1
ATOM 757 O O . LYS A 1 95 ? -5.063 13.253 3.977 1.00 47.38 95 LYS A O 1
ATOM 762 N N . ASN A 1 96 ? -2.896 13.709 3.577 1.00 39.16 96 ASN A N 1
ATOM 763 C CA . ASN A 1 96 ? -2.961 15.150 3.835 1.00 39.16 96 ASN A CA 1
ATOM 764 C C . ASN A 1 96 ? -1.937 15.942 3.004 1.00 39.16 96 ASN A C 1
ATOM 766 O O . ASN A 1 96 ? -1.512 17.014 3.412 1.00 39.16 96 ASN A O 1
ATOM 770 N N . GLU A 1 97 ? -1.552 15.423 1.840 1.00 35.66 97 GLU A N 1
ATOM 771 C CA . GLU A 1 97 ? -0.768 16.168 0.850 1.00 35.66 97 GLU A CA 1
ATOM 772 C C . GLU A 1 97 ? -1.440 15.945 -0.513 1.00 35.66 97 GLU A C 1
ATOM 774 O O . GLU A 1 97 ? -1.143 14.987 -1.228 1.00 35.66 97 GLU A O 1
ATOM 779 N N . GLU A 1 98 ? -2.472 16.759 -0.762 1.00 35.38 98 GLU A N 1
ATOM 780 C CA . GLU A 1 98 ? -2.880 17.198 -2.106 1.00 35.38 98 GLU A CA 1
ATOM 781 C C . GLU A 1 98 ? -2.061 18.436 -2.478 1.00 35.38 98 GLU A C 1
ATOM 783 O O . GLU A 1 98 ? -1.811 19.259 -1.564 1.00 35.38 98 GLU A O 1
#

pLDDT: mean 74.12, std 13.25, range [35.38, 88.06]

Secondary structure (DSSP, 8-state):
-HHHHHHHHHHHHT--SS---GGG-------GGGS---GGGSSS-HHHHHHHHHHHHHHHHHHH---HHHHHHHHTS-HHHHHHHHHHTT-SS-SS--

InterPro domains:
  IPR009057 Homedomain-like superfamily [SSF46689] (38-92)
  IPR030828 TyrR-like, helix-turn-helix domain [PF18024] (43-92)
  IPR030828 TyrR-like, helix-turn-helix domain [TIGR04381] (45-92)

Organism: Escherichia coli (NCBI:txid562)

Radius of gyration: 19.05 Å; chains: 1; bounding box: 31×33×54 Å

Foldseek 3Di:
DVQVVVQVVQLVVPDPDDDRDPVSRPRPPPVVLPPDCPVVLVPDDPVSNVLVVLLSVLLVVCVVPVQLVVSCVVVVHDSVVSVVSCVVSVVNPPPPDD

Sequence (98 aa):
MRQLKNAIYRALTQLDGYELRPQDILLPDYDAATVAVGEDAMEGSLDEITSRFERSVLTQLYRNYPSTRKLAKRLGVSHTAIANKLREYGLSQKKNEE